Protein AF-A0A1J3EAJ6-F1 (afdb_monomer)

Organism: Noccaea caerulescens (NCBI:txid107243)

Nearest PDB structures (foldseek):
  8hkj-assembly12_L  TM=6.382E-01  e=4.265E+00  Bacillus cereus

Sequence (82 aa):
RKLASLELGSVSVRVFAHEIVKTEIETRLFPVLTSFSSDSGSVLDLQDVFRRFAFDTISKLSFGFDPDCLHIPFPTSEFAVA

Radius of gyration: 14.94 Å; Cα contacts (8 Å, |Δi|>4): 49; chains: 1; bounding box: 36×30×38 Å

pLDDT: mean 84.37, std 12.76, range [41.12, 96.62]

Solvent-accessible surface area (backbone atoms only — not comparable to full-atom values): 4923 Å² total; per-residue (Å²): 107,74,65,58,55,51,56,64,64,31,70,68,46,47,52,52,49,49,51,51,50,50,51,47,39,70,72,37,52,48,54,50,54,52,57,48,72,72,40,95,82,64,81,79,61,61,68,61,50,52,51,30,48,49,50,32,47,49,36,35,70,75,68,74,38,80,74,65,52,66,45,84,79,64,62,82,58,78,82,72,72,123

Secondary structure (DSSP, 8-state):
-HHHHHHHTSHHHHHHHHHHHHHHIIIIIHHHHHHHHTSTT----HHHHHHHHHHHHHHHHHHS----TTSSSPP--GGG--

InterPro domains:
  IPR036396 Cytochrome P450 superfamily [G3DSA:1.10.630.10] (1-81)
  IPR036396 Cytochrome P450 superfamily [SSF48264] (14-71)

Mean predicted aligned error: 6.4 Å

Structure (mmCIF, N/CA/C/O backbone):
data_AF-A0A1J3EAJ6-F1
#
_entry.id   AF-A0A1J3EAJ6-F1
#
loop_
_atom_site.group_PDB
_atom_site.id
_atom_site.type_symbol
_atom_site.label_atom_id
_atom_site.label_alt_id
_atom_site.label_comp_id
_atom_site.label_asym_id
_atom_site.label_entity_id
_atom_site.label_seq_id
_atom_site.pdbx_PDB_ins_code
_atom_site.Cartn_x
_atom_site.Cartn_y
_atom_site.Cartn_z
_atom_site.occupancy
_atom_site.B_iso_or_equiv
_atom_site.auth_seq_id
_atom_site.auth_comp_id
_atom_site.auth_asym_id
_atom_site.auth_atom_id
_atom_site.pdbx_PDB_model_num
ATOM 1 N N . ARG A 1 1 ? 16.758 -11.571 -13.584 1.00 75.75 1 ARG A N 1
ATOM 2 C CA . ARG A 1 1 ? 17.305 -11.102 -12.282 1.00 75.75 1 ARG A CA 1
ATOM 3 C C . ARG A 1 1 ? 18.218 -9.880 -12.421 1.00 75.75 1 ARG A C 1
ATOM 5 O O . ARG A 1 1 ? 17.867 -8.860 -11.860 1.00 75.75 1 ARG A O 1
ATOM 12 N N . LYS A 1 2 ? 19.334 -9.933 -13.169 1.00 88.00 2 LYS A N 1
ATOM 13 C CA . LYS A 1 2 ? 20.298 -8.810 -13.258 1.00 88.00 2 LYS A CA 1
ATOM 14 C C . LYS A 1 2 ? 19.686 -7.497 -13.775 1.00 88.00 2 LYS A C 1
ATOM 16 O O . LYS A 1 2 ? 19.897 -6.465 -13.159 1.00 88.00 2 LYS A O 1
ATOM 21 N N . LEU A 1 3 ? 18.887 -7.569 -14.842 1.00 87.50 3 LEU A N 1
ATOM 22 C CA . LEU A 1 3 ? 18.180 -6.410 -15.401 1.00 87.50 3 LEU A CA 1
ATOM 23 C C . LEU A 1 3 ? 17.164 -5.827 -14.402 1.00 87.50 3 LEU A C 1
ATOM 25 O O . LEU A 1 3 ? 17.222 -4.650 -14.088 1.00 87.50 3 LEU A O 1
ATOM 29 N N . ALA A 1 4 ? 16.319 -6.676 -13.806 1.00 83.44 4 ALA A N 1
ATOM 30 C CA . ALA A 1 4 ? 15.336 -6.257 -12.802 1.00 83.44 4 ALA A CA 1
ATOM 31 C C . ALA A 1 4 ? 15.971 -5.563 -11.582 1.00 83.44 4 ALA A C 1
ATOM 33 O O . ALA A 1 4 ? 15.451 -4.560 -11.114 1.00 83.44 4 ALA A O 1
ATOM 34 N N . SER A 1 5 ? 17.110 -6.057 -11.081 1.00 85.31 5 SER A N 1
ATOM 35 C CA . SER A 1 5 ? 17.828 -5.404 -9.976 1.00 85.31 5 SER A CA 1
ATOM 36 C C . SER A 1 5 ? 18.366 -4.020 -10.348 1.00 85.31 5 SER A C 1
ATOM 38 O O . SER A 1 5 ? 18.475 -3.165 -9.475 1.00 85.31 5 SER A O 1
ATOM 40 N N . LEU A 1 6 ? 18.705 -3.802 -11.620 1.00 87.06 6 LEU A N 1
ATOM 41 C CA . LEU A 1 6 ? 19.212 -2.526 -12.117 1.00 87.06 6 LEU A CA 1
ATOM 42 C C . LEU A 1 6 ? 18.072 -1.510 -12.275 1.00 87.06 6 LEU A C 1
ATOM 44 O O . LEU A 1 6 ? 18.185 -0.389 -11.787 1.00 87.06 6 LEU A O 1
ATOM 48 N N . GLU A 1 7 ? 16.953 -1.942 -12.860 1.00 83.56 7 GLU A N 1
ATOM 49 C CA . GLU A 1 7 ? 15.757 -1.114 -13.052 1.00 83.56 7 GLU A CA 1
ATOM 50 C C . GLU A 1 7 ? 15.106 -0.729 -11.716 1.00 83.56 7 GLU A C 1
ATOM 52 O O . GLU A 1 7 ? 14.926 0.456 -11.427 1.00 83.56 7 GLU A O 1
ATOM 57 N N . LEU A 1 8 ? 14.840 -1.709 -10.842 1.00 83.25 8 LEU A N 1
ATOM 58 C CA . LEU A 1 8 ? 14.262 -1.466 -9.511 1.00 83.25 8 LEU A CA 1
ATOM 59 C C . LEU A 1 8 ? 15.221 -0.707 -8.583 1.00 83.25 8 LEU A C 1
ATOM 61 O O . LEU A 1 8 ? 14.797 0.005 -7.677 1.00 83.25 8 LEU A O 1
ATOM 65 N N . GLY A 1 9 ? 16.527 -0.854 -8.814 1.00 84.25 9 GLY A N 1
ATOM 66 C CA . GLY A 1 9 ? 17.581 -0.138 -8.104 1.00 84.25 9 GLY A CA 1
ATOM 67 C C . GLY A 1 9 ? 17.866 1.260 -8.656 1.00 84.25 9 GLY A C 1
ATOM 68 O O . GLY A 1 9 ? 18.786 1.919 -8.166 1.00 84.25 9 GLY A O 1
ATOM 69 N N . SER A 1 10 ? 17.126 1.740 -9.655 1.00 92.25 10 SER A N 1
ATOM 70 C CA . SER A 1 10 ? 17.317 3.087 -10.198 1.00 92.25 10 SER A CA 1
ATOM 71 C C . SER A 1 10 ? 16.801 4.167 -9.235 1.00 92.25 10 SER A C 1
ATOM 73 O O . SER A 1 10 ? 15.920 3.935 -8.405 1.00 92.25 10 SER A O 1
ATOM 75 N N . VAL A 1 11 ? 17.363 5.379 -9.325 1.00 93.19 11 VAL A N 1
ATOM 76 C CA . VAL A 1 11 ? 16.889 6.537 -8.539 1.00 93.19 11 VAL A CA 1
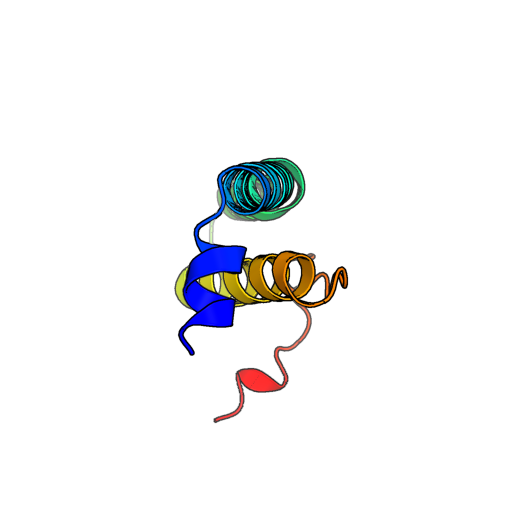ATOM 77 C C . VAL A 1 11 ? 15.429 6.840 -8.872 1.00 93.19 11 VAL A C 1
ATOM 79 O O . VAL A 1 11 ? 14.634 7.048 -7.961 1.00 93.19 11 VAL A O 1
ATOM 82 N N . SER A 1 12 ? 15.070 6.801 -10.157 1.00 92.06 12 SER A N 1
ATOM 83 C CA . SER A 1 12 ? 13.717 7.090 -10.633 1.00 92.06 12 SER A CA 1
ATOM 84 C C . SER A 1 12 ? 12.679 6.148 -10.026 1.00 92.06 12 SER A C 1
ATOM 86 O O . SER A 1 12 ? 11.664 6.617 -9.520 1.00 92.06 12 SER A O 1
ATOM 88 N N . VAL A 1 13 ? 12.954 4.838 -9.989 1.00 91.25 13 VAL A N 1
ATOM 89 C CA . VAL A 1 13 ? 12.031 3.868 -9.377 1.00 91.25 13 VAL A CA 1
ATOM 90 C C . VAL A 1 13 ? 11.928 4.068 -7.867 1.00 91.25 13 VAL A C 1
ATOM 92 O O . VAL A 1 13 ? 10.833 3.971 -7.324 1.00 91.25 13 VAL A O 1
ATOM 95 N N . ARG A 1 14 ? 13.020 4.415 -7.174 1.00 91.50 14 ARG A N 1
ATOM 96 C CA . ARG A 1 14 ? 12.949 4.727 -5.736 1.00 91.50 14 ARG A CA 1
ATOM 97 C C . ARG A 1 14 ? 12.122 5.973 -5.437 1.00 91.50 14 ARG A C 1
ATOM 99 O O . ARG A 1 14 ? 11.361 5.959 -4.478 1.00 91.50 14 ARG A O 1
ATOM 106 N N . VAL A 1 15 ? 12.271 7.031 -6.234 1.00 95.00 15 VAL A N 1
ATOM 107 C CA . VAL A 1 15 ? 11.465 8.255 -6.094 1.00 95.00 15 VAL A CA 1
ATOM 108 C C . VAL A 1 15 ? 9.994 7.943 -6.351 1.00 95.00 15 VAL A C 1
ATOM 110 O O . VAL A 1 15 ? 9.143 8.329 -5.559 1.00 95.00 15 VAL A O 1
ATOM 113 N N . PHE A 1 16 ? 9.698 7.176 -7.400 1.00 93.19 16 PHE A N 1
ATOM 114 C CA . PHE A 1 16 ? 8.335 6.753 -7.707 1.00 93.19 16 PHE A CA 1
ATOM 115 C C . PHE A 1 16 ? 7.723 5.881 -6.599 1.00 93.19 16 PHE A C 1
ATOM 117 O O . PHE A 1 16 ? 6.605 6.134 -6.160 1.00 93.19 16 PHE A O 1
ATOM 124 N N . ALA A 1 17 ? 8.473 4.903 -6.083 1.00 93.75 17 ALA A N 1
ATOM 125 C CA . ALA A 1 17 ? 8.041 4.080 -4.957 1.00 93.75 17 ALA A CA 1
ATOM 126 C C . ALA A 1 17 ? 7.803 4.917 -3.691 1.00 93.75 17 ALA A C 1
ATOM 128 O O . ALA A 1 17 ? 6.839 4.672 -2.971 1.00 93.75 17 ALA A O 1
ATOM 129 N N . HIS A 1 18 ? 8.654 5.913 -3.427 1.00 95.25 18 HIS A N 1
ATOM 130 C CA . HIS A 1 18 ? 8.470 6.832 -2.307 1.00 95.25 18 HIS A CA 1
ATOM 131 C C . HIS A 1 18 ? 7.178 7.643 -2.441 1.00 95.25 18 HIS A C 1
ATOM 133 O O . HIS A 1 18 ? 6.437 7.738 -1.467 1.00 95.25 18 HIS A O 1
ATOM 139 N N . GLU A 1 19 ? 6.892 8.175 -3.632 1.00 95.94 19 GLU A N 1
ATOM 140 C CA . GLU A 1 19 ? 5.661 8.926 -3.896 1.00 95.94 19 GLU A CA 1
ATOM 141 C C . GLU A 1 19 ? 4.423 8.050 -3.663 1.00 95.94 19 GLU A C 1
ATOM 143 O O . GLU A 1 19 ? 3.535 8.445 -2.912 1.00 95.94 19 GLU A O 1
ATOM 148 N N . ILE A 1 20 ? 4.409 6.822 -4.205 1.00 95.06 20 ILE A N 1
ATOM 149 C CA . ILE A 1 20 ? 3.320 5.857 -3.976 1.00 95.06 20 ILE A CA 1
ATOM 150 C C . ILE A 1 20 ? 3.124 5.623 -2.478 1.00 95.06 20 ILE A C 1
ATOM 152 O O . ILE A 1 20 ? 2.020 5.796 -1.972 1.00 95.06 20 ILE A O 1
ATOM 156 N N . VAL A 1 21 ? 4.189 5.252 -1.761 1.00 95.69 21 VAL A N 1
ATOM 157 C CA . VAL A 1 21 ? 4.118 4.946 -0.324 1.00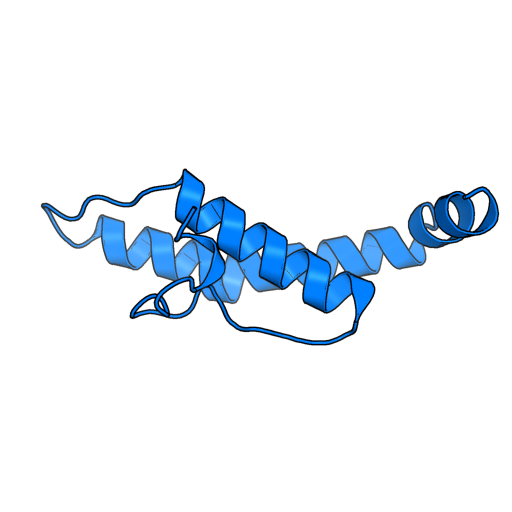 95.69 21 VAL A CA 1
ATOM 158 C C . VAL A 1 21 ? 3.618 6.148 0.470 1.00 95.69 21 VAL A C 1
ATOM 160 O O . VAL A 1 21 ? 2.778 5.993 1.353 1.00 95.69 21 VAL A O 1
ATOM 163 N N . LYS A 1 22 ? 4.107 7.351 0.161 1.00 96.62 22 LYS A N 1
ATOM 164 C CA . LYS A 1 22 ? 3.677 8.582 0.825 1.00 96.62 22 LYS A CA 1
ATOM 165 C C . LYS A 1 22 ? 2.184 8.828 0.607 1.00 96.62 22 LYS A C 1
ATOM 167 O O . LYS A 1 22 ? 1.464 9.037 1.580 1.00 96.62 22 LYS A O 1
ATOM 172 N N . THR A 1 23 ? 1.715 8.753 -0.639 1.00 94.56 23 THR A N 1
ATOM 173 C CA . THR A 1 23 ? 0.293 8.920 -0.959 1.00 94.56 23 THR A CA 1
ATOM 174 C C . THR A 1 23 ? -0.565 7.868 -0.258 1.00 94.56 23 THR A C 1
ATOM 176 O O . THR A 1 23 ? -1.583 8.218 0.333 1.00 94.56 23 THR A O 1
ATOM 179 N N . GLU A 1 24 ? -0.153 6.599 -0.257 1.00 94.12 24 GLU A N 1
ATOM 180 C CA . GLU A 1 24 ? -0.868 5.515 0.433 1.00 94.12 24 GLU A CA 1
ATOM 181 C C . GLU A 1 24 ? -0.986 5.751 1.943 1.00 94.12 24 GLU A C 1
ATOM 183 O O . GLU A 1 24 ? -2.039 5.516 2.545 1.00 94.12 24 GLU A O 1
ATOM 188 N N . ILE A 1 25 ? 0.082 6.256 2.567 1.00 95.06 25 ILE A N 1
ATOM 189 C CA . ILE A 1 25 ? 0.084 6.576 3.994 1.00 95.06 25 ILE A CA 1
ATOM 190 C C . ILE A 1 25 ? -0.905 7.704 4.294 1.00 95.06 25 ILE A C 1
ATOM 192 O O . ILE A 1 25 ? -1.746 7.558 5.180 1.00 95.06 25 ILE A O 1
ATOM 196 N N . GLU A 1 26 ? -0.804 8.814 3.562 1.00 94.94 26 GLU A N 1
ATOM 197 C CA . GLU A 1 26 ? -1.590 10.027 3.811 1.00 94.94 26 GLU A CA 1
ATOM 198 C C . GLU A 1 26 ? -3.080 9.825 3.506 1.00 94.94 26 GLU A C 1
ATOM 200 O O . GLU A 1 26 ? -3.933 10.323 4.240 1.00 94.94 26 GLU A O 1
ATOM 205 N N . THR A 1 27 ? -3.401 9.082 2.444 1.00 91.88 27 THR A N 1
ATOM 206 C CA . THR A 1 27 ? -4.776 8.971 1.931 1.00 91.88 27 THR A CA 1
ATOM 207 C C . THR A 1 27 ? -5.542 7.753 2.429 1.00 91.88 27 THR A C 1
ATOM 209 O O . THR A 1 27 ? -6.771 7.788 2.410 1.00 91.88 27 THR A O 1
ATOM 212 N N . ARG A 1 28 ? -4.865 6.691 2.894 1.00 90.88 28 ARG A N 1
ATOM 213 C CA . ARG A 1 28 ? -5.541 5.458 3.342 1.00 90.88 28 ARG A CA 1
ATOM 214 C C . ARG A 1 28 ? -5.121 5.005 4.723 1.00 90.88 28 ARG A C 1
ATOM 216 O O . ARG A 1 28 ? -5.968 4.904 5.607 1.00 90.88 28 ARG A O 1
ATOM 223 N N . LEU A 1 29 ? -3.829 4.746 4.933 1.00 92.44 29 LEU A N 1
ATOM 224 C CA . LEU A 1 29 ? -3.368 4.142 6.185 1.00 92.44 29 LEU A CA 1
ATOM 225 C C . LEU A 1 29 ? -3.672 5.048 7.381 1.00 92.44 29 LEU A C 1
ATOM 227 O O . LEU A 1 29 ? -4.194 4.583 8.391 1.00 92.44 29 LEU A O 1
ATOM 231 N N . PHE A 1 30 ? -3.378 6.343 7.264 1.00 92.62 30 PHE A N 1
ATOM 232 C CA . PHE A 1 30 ? -3.621 7.296 8.339 1.00 92.62 30 PHE A CA 1
ATOM 233 C C . PHE A 1 30 ? -5.122 7.480 8.647 1.00 92.62 30 PHE A C 1
ATOM 235 O O . PHE A 1 30 ? -5.486 7.382 9.824 1.00 92.62 30 PHE A O 1
ATOM 242 N N . PRO A 1 31 ? -6.019 7.655 7.652 1.00 90.38 31 PRO A N 1
ATOM 243 C CA . PRO A 1 31 ? -7.466 7.623 7.878 1.00 90.38 31 PRO A CA 1
ATOM 244 C C . PRO A 1 31 ? -7.967 6.347 8.558 1.00 90.38 31 PRO A C 1
ATOM 246 O O . PRO A 1 31 ? -8.747 6.436 9.507 1.00 90.38 31 PRO A O 1
ATOM 249 N N . VAL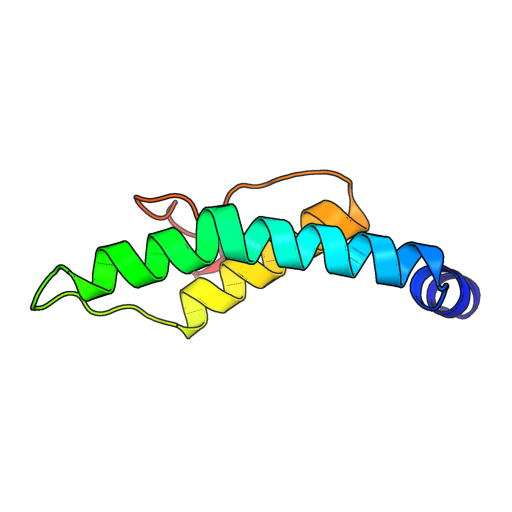 A 1 32 ? -7.484 5.173 8.139 1.00 89.44 32 VAL A N 1
ATOM 250 C CA . VAL A 1 32 ? -7.836 3.891 8.766 1.00 89.44 32 VAL A CA 1
ATOM 251 C C . VAL A 1 32 ? -7.430 3.893 10.236 1.00 89.44 32 VAL A C 1
ATOM 253 O O . VAL A 1 32 ? -8.285 3.727 11.102 1.00 89.44 32 VAL A O 1
ATOM 256 N N . LEU A 1 33 ? -6.163 4.174 10.548 1.00 90.06 33 LEU A N 1
ATOM 257 C CA . LEU A 1 33 ? -5.683 4.214 11.933 1.00 90.06 33 LEU A CA 1
ATOM 258 C C . LEU A 1 33 ? -6.463 5.227 12.788 1.00 90.06 33 LEU A C 1
ATOM 260 O O . LEU A 1 33 ? -6.825 4.930 13.925 1.00 90.06 33 LEU A O 1
ATOM 264 N N . THR A 1 34 ? -6.776 6.397 12.228 1.00 90.00 34 THR A N 1
ATOM 265 C CA . THR A 1 34 ? -7.541 7.446 12.920 1.00 90.00 34 THR A CA 1
ATOM 266 C C . THR A 1 34 ? -8.978 7.006 13.208 1.00 90.00 34 THR A C 1
ATOM 268 O O . THR A 1 34 ? -9.473 7.223 14.318 1.00 90.00 34 THR A O 1
ATOM 271 N N . SER A 1 35 ? -9.639 6.345 12.251 1.00 86.94 35 SER A N 1
ATOM 272 C CA . SER A 1 35 ? -11.015 5.859 12.419 1.00 86.94 35 SER A CA 1
ATOM 273 C C . SER A 1 35 ? -11.137 4.844 13.560 1.00 86.94 35 SER A C 1
ATOM 275 O O . SER A 1 35 ? -12.012 4.989 14.409 1.00 86.94 35 SER A O 1
ATOM 277 N N . PHE A 1 36 ? -10.195 3.901 13.661 1.00 87.00 36 PHE A N 1
ATOM 278 C CA . PHE A 1 36 ? -10.157 2.914 14.744 1.00 87.00 36 PHE A CA 1
ATOM 279 C C . PHE A 1 36 ? -9.739 3.536 16.084 1.00 87.00 36 PHE A C 1
ATOM 281 O O . PHE A 1 36 ? -10.242 3.143 17.132 1.00 87.00 36 PHE A O 1
ATOM 288 N N . SER A 1 37 ? -8.876 4.561 16.079 1.00 85.12 37 SER A N 1
ATOM 289 C CA . SER A 1 37 ? -8.473 5.250 17.317 1.00 85.12 37 SER A CA 1
ATOM 290 C C . SER A 1 37 ? -9.623 5.973 18.028 1.00 85.12 37 SER A C 1
ATOM 292 O O . SER A 1 37 ? -9.560 6.185 19.238 1.00 85.12 37 SER A O 1
ATOM 294 N N . SER A 1 38 ? -10.670 6.346 17.285 1.00 83.25 38 SER A N 1
ATOM 295 C CA . SER A 1 38 ? -11.827 7.078 17.814 1.00 83.25 38 SER A CA 1
ATOM 296 C C . SER A 1 38 ? -12.913 6.159 18.383 1.00 83.25 38 SER A C 1
ATOM 298 O O . SER A 1 38 ? -13.793 6.637 19.096 1.00 83.25 38 SER A O 1
ATOM 300 N N . ASP A 1 39 ? -12.863 4.857 18.083 1.00 81.12 39 ASP A N 1
ATOM 301 C CA . ASP A 1 39 ? -13.881 3.883 18.474 1.00 81.12 39 ASP A CA 1
ATOM 302 C C . ASP A 1 39 ? -13.376 3.015 19.637 1.00 81.12 39 ASP A C 1
ATOM 304 O O . ASP A 1 39 ? -12.573 2.088 19.466 1.00 81.12 39 ASP A O 1
ATOM 308 N N . SER A 1 40 ? -13.810 3.358 20.855 1.00 67.56 40 SER A N 1
ATOM 309 C CA . SER A 1 40 ? -13.386 2.704 22.094 1.00 67.56 40 SER A CA 1
ATOM 310 C C . SER A 1 40 ? -13.933 1.276 22.166 1.00 67.56 40 SER A C 1
ATOM 312 O O . SER A 1 40 ? -15.044 1.045 22.638 1.00 67.56 40 SER A O 1
ATOM 314 N N . GLY A 1 41 ? -13.134 0.318 21.701 1.00 72.12 41 GLY A N 1
ATOM 315 C CA . GLY A 1 41 ? -13.464 -1.110 21.682 1.00 72.12 41 GLY A CA 1
ATOM 316 C C . GLY A 1 41 ? -13.133 -1.795 20.357 1.00 72.12 41 GLY A C 1
ATOM 317 O O . GLY A 1 41 ? -13.177 -3.022 20.283 1.00 72.12 41 GLY A O 1
ATOM 318 N N . SER A 1 42 ? -12.768 -1.025 19.329 1.00 78.12 42 SER A N 1
ATOM 319 C CA . SER A 1 42 ? -12.337 -1.580 18.053 1.00 78.12 42 SER A CA 1
ATOM 320 C C . SER A 1 42 ? -10.948 -2.226 18.173 1.00 78.12 42 SER A C 1
ATOM 322 O O . SER A 1 42 ? -10.006 -1.660 18.731 1.00 78.12 42 SER A O 1
ATOM 324 N N . VAL A 1 43 ? -10.821 -3.457 17.673 1.00 83.19 43 VAL A N 1
ATOM 325 C CA . VAL A 1 43 ? -9.538 -4.159 17.551 1.00 83.19 43 VAL A CA 1
ATOM 326 C C . VAL A 1 43 ? -9.106 -4.068 16.099 1.00 83.19 43 VAL A C 1
ATOM 328 O O . VAL A 1 43 ? -9.831 -4.504 15.207 1.00 83.19 43 VAL A O 1
ATOM 331 N N . LEU A 1 44 ? -7.920 -3.512 15.871 1.00 86.00 44 LEU A N 1
ATOM 332 C CA . LEU A 1 44 ? -7.321 -3.429 14.548 1.00 86.00 44 LEU A CA 1
ATOM 333 C C . LEU A 1 44 ? -6.183 -4.443 14.432 1.00 86.00 44 LEU A C 1
ATOM 335 O O . LEU A 1 44 ? -5.179 -4.340 15.139 1.00 86.00 44 LEU A O 1
ATOM 339 N N . ASP A 1 45 ? -6.321 -5.400 13.517 1.00 87.56 45 ASP A N 1
ATOM 340 C CA . ASP A 1 45 ? -5.224 -6.300 13.175 1.00 87.56 45 ASP A CA 1
ATOM 341 C C . ASP A 1 45 ? -4.225 -5.583 12.256 1.00 87.56 45 ASP A C 1
ATOM 343 O O . ASP A 1 45 ? -4.401 -5.491 11.039 1.00 87.56 45 ASP A O 1
ATOM 347 N N . LEU A 1 46 ? -3.142 -5.080 12.850 1.00 90.25 46 LEU A N 1
ATOM 348 C CA . LEU A 1 46 ? -2.063 -4.427 12.111 1.00 90.25 46 LEU A CA 1
ATOM 349 C C . LEU A 1 46 ? -1.384 -5.360 11.100 1.00 90.25 46 LEU A C 1
ATOM 351 O O . LEU A 1 46 ? -0.824 -4.875 10.118 1.00 90.25 46 LEU A O 1
ATOM 355 N N . GLN A 1 47 ? -1.426 -6.681 11.302 1.00 90.38 47 GLN A N 1
ATOM 356 C CA . GLN A 1 47 ? -0.874 -7.620 10.334 1.00 90.38 47 GLN A CA 1
ATOM 357 C C . GLN A 1 47 ? -1.698 -7.623 9.045 1.00 90.38 47 GLN A C 1
ATOM 359 O O . GLN A 1 47 ? -1.115 -7.574 7.960 1.00 90.38 47 GLN A O 1
ATOM 364 N N . ASP A 1 48 ? -3.029 -7.644 9.150 1.00 86.50 48 ASP A N 1
ATOM 365 C CA . ASP A 1 48 ? -3.918 -7.575 7.985 1.00 86.50 48 ASP A CA 1
ATOM 366 C C . ASP A 1 48 ? -3.812 -6.209 7.290 1.00 86.50 48 ASP A C 1
ATOM 368 O O . ASP A 1 48 ? -3.632 -6.135 6.073 1.00 86.50 48 ASP A O 1
ATOM 372 N N . VAL A 1 49 ? -3.792 -5.121 8.067 1.00 90.56 49 VAL A N 1
ATOM 373 C CA . VAL A 1 49 ? -3.620 -3.750 7.554 1.00 90.56 49 VAL A CA 1
ATOM 374 C C . VAL A 1 49 ? -2.317 -3.605 6.769 1.00 90.56 49 VAL A C 1
ATOM 376 O O . VAL A 1 49 ? -2.334 -3.152 5.625 1.00 90.56 49 VAL A O 1
ATOM 379 N N . PHE A 1 50 ? -1.178 -4.014 7.336 1.00 92.38 50 PHE A N 1
ATOM 380 C CA . PHE A 1 50 ? 0.103 -3.888 6.639 1.00 92.38 50 PHE A CA 1
ATOM 381 C C . PHE A 1 50 ? 0.234 -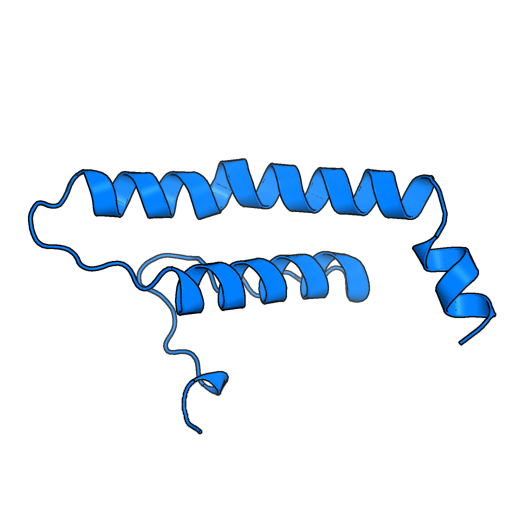4.847 5.458 1.00 92.38 50 PHE A C 1
ATOM 383 O O . PHE A 1 50 ? 0.901 -4.508 4.479 1.00 92.38 50 PHE A O 1
ATOM 390 N N . ARG A 1 51 ? -0.430 -6.008 5.497 1.00 91.12 51 ARG A N 1
ATOM 391 C CA . ARG A 1 51 ? -0.500 -6.921 4.351 1.00 91.12 51 ARG A CA 1
ATOM 392 C C . ARG A 1 51 ? -1.241 -6.274 3.178 1.00 91.12 51 ARG A C 1
ATOM 394 O O . ARG A 1 51 ? -0.720 -6.291 2.065 1.00 91.12 51 ARG A O 1
ATOM 401 N N . ARG A 1 52 ? -2.404 -5.663 3.428 1.00 91.12 52 ARG A N 1
ATOM 402 C CA . ARG A 1 52 ? -3.194 -4.928 2.420 1.00 91.12 52 ARG A CA 1
ATOM 403 C C . ARG A 1 52 ? -2.444 -3.710 1.888 1.00 91.12 52 ARG A C 1
ATOM 405 O O . ARG A 1 52 ? -2.322 -3.552 0.680 1.00 91.12 52 ARG A O 1
ATOM 412 N N . PHE A 1 53 ? -1.858 -2.912 2.777 1.00 92.69 53 PHE A N 1
ATOM 413 C CA . PHE A 1 53 ? -1.045 -1.749 2.411 1.00 92.69 53 PHE A CA 1
ATOM 414 C C . PHE A 1 53 ? 0.141 -2.127 1.508 1.00 92.69 53 PHE A C 1
ATOM 416 O O . PHE A 1 53 ? 0.409 -1.471 0.498 1.00 92.69 53 PHE A O 1
ATOM 423 N N . ALA A 1 54 ? 0.850 -3.209 1.846 1.00 92.88 54 ALA A N 1
ATOM 424 C CA . ALA A 1 54 ? 1.953 -3.704 1.031 1.00 92.88 54 ALA A CA 1
ATOM 425 C C . ALA A 1 54 ? 1.465 -4.193 -0.340 1.00 92.88 54 ALA A C 1
ATOM 427 O O . ALA A 1 54 ? 2.119 -3.927 -1.348 1.00 92.88 54 ALA A O 1
ATOM 428 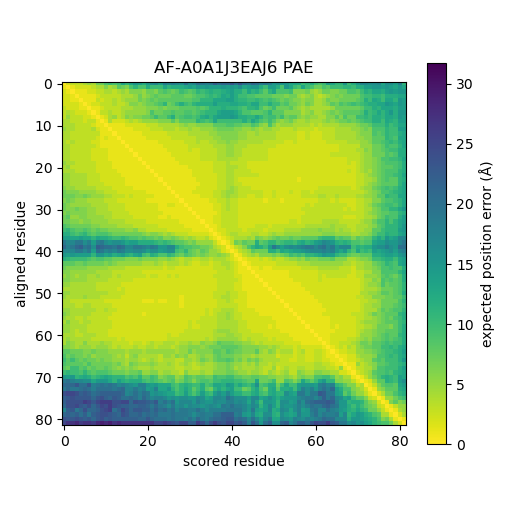N N . PHE A 1 55 ? 0.317 -4.873 -0.387 1.00 91.88 55 PHE A N 1
ATOM 429 C CA . PHE A 1 55 ? -0.274 -5.345 -1.635 1.00 91.88 55 PHE A CA 1
ATOM 430 C C . PHE A 1 55 ? -0.675 -4.191 -2.563 1.00 91.88 55 PHE A C 1
ATOM 432 O O . PHE A 1 55 ? -0.307 -4.215 -3.740 1.00 91.88 55 PHE A O 1
ATOM 439 N N . ASP A 1 56 ? -1.337 -3.157 -2.038 1.00 91.56 56 ASP A N 1
ATOM 440 C CA . ASP A 1 56 ? -1.698 -1.953 -2.795 1.00 91.56 56 ASP A CA 1
ATOM 441 C C . ASP A 1 56 ? -0.443 -1.251 -3.335 1.00 91.56 56 ASP A C 1
ATOM 443 O O . ASP A 1 56 ? -0.329 -0.984 -4.534 1.00 91.56 56 ASP A O 1
ATOM 447 N N . THR A 1 57 ? 0.558 -1.040 -2.475 1.00 92.94 57 THR A N 1
ATOM 448 C CA . THR A 1 57 ? 1.822 -0.385 -2.845 1.00 92.94 57 THR A CA 1
ATOM 449 C C . THR A 1 57 ? 2.565 -1.156 -3.942 1.00 92.94 57 THR A C 1
ATOM 451 O O . THR A 1 57 ? 3.021 -0.563 -4.921 1.00 92.94 57 THR A O 1
ATOM 454 N N . ILE A 1 58 ? 2.691 -2.482 -3.807 1.00 92.25 58 ILE A N 1
ATOM 455 C CA . ILE A 1 58 ? 3.388 -3.326 -4.789 1.00 92.25 58 ILE A CA 1
ATO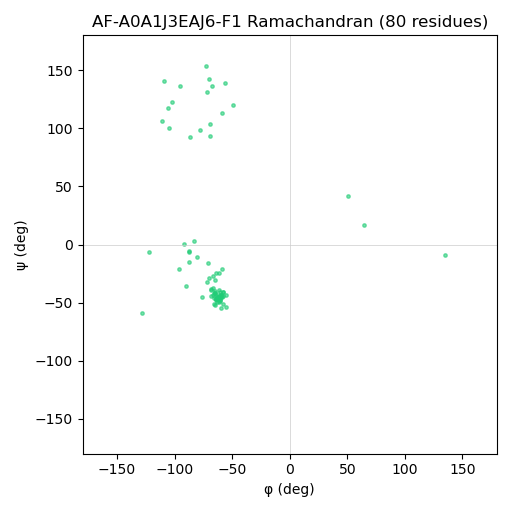M 456 C C . ILE A 1 58 ? 2.609 -3.385 -6.101 1.00 92.25 58 ILE A C 1
ATOM 458 O O . ILE A 1 58 ? 3.232 -3.343 -7.163 1.00 92.25 58 ILE A O 1
ATOM 462 N N . SER A 1 59 ? 1.277 -3.453 -6.051 1.00 92.00 59 SER A N 1
ATOM 463 C CA . SER A 1 59 ? 0.430 -3.489 -7.247 1.00 92.00 59 SER A CA 1
ATOM 464 C C . SER A 1 59 ? 0.537 -2.194 -8.049 1.00 92.00 59 SER A C 1
ATOM 466 O O . SER A 1 59 ? 0.741 -2.235 -9.265 1.00 92.00 59 SER A O 1
ATOM 468 N N . LYS A 1 60 ? 0.541 -1.046 -7.364 1.00 92.19 60 LYS A N 1
ATOM 469 C CA . LYS A 1 60 ? 0.773 0.262 -7.987 1.00 92.19 60 LYS A CA 1
ATOM 470 C C . LYS A 1 60 ? 2.166 0.376 -8.578 1.00 92.19 60 LYS A C 1
ATOM 472 O O . LYS A 1 60 ? 2.318 0.788 -9.723 1.00 92.19 60 LYS A O 1
ATOM 477 N N . LEU A 1 61 ? 3.179 -0.022 -7.813 1.00 91.38 61 LEU A N 1
ATOM 478 C CA . LEU A 1 61 ? 4.570 0.064 -8.241 1.00 91.38 61 LEU A CA 1
ATOM 479 C C . LEU A 1 61 ? 4.863 -0.848 -9.440 1.00 91.38 61 LEU A C 1
ATOM 481 O O . LEU A 1 61 ? 5.590 -0.454 -10.347 1.00 91.38 61 LEU A O 1
ATOM 485 N N . SER A 1 62 ? 4.321 -2.067 -9.431 1.00 90.00 62 SER A N 1
ATOM 486 C CA . SER A 1 62 ? 4.666 -3.112 -10.403 1.00 90.00 62 SER A CA 1
ATOM 487 C C . SER A 1 62 ? 3.783 -3.085 -11.645 1.00 90.00 62 SER A C 1
ATOM 489 O O . SER A 1 62 ? 4.261 -3.390 -12.736 1.00 90.00 62 SER A O 1
ATOM 491 N N . PHE A 1 63 ? 2.501 -2.749 -11.486 1.00 89.38 63 PHE A N 1
ATOM 492 C CA . PHE A 1 63 ? 1.494 -2.870 -12.543 1.00 89.38 63 PHE A CA 1
ATOM 493 C C . PHE A 1 63 ? 0.795 -1.549 -12.873 1.00 89.38 63 PHE A C 1
ATOM 495 O O . PHE A 1 63 ? 0.009 -1.509 -13.815 1.00 89.38 63 PHE A O 1
ATOM 502 N N . GLY A 1 64 ? 1.045 -0.475 -12.113 1.00 89.38 64 GLY A N 1
ATOM 503 C CA . GLY A 1 64 ? 0.303 0.782 -12.254 1.00 89.38 64 GLY A CA 1
ATOM 504 C C . GLY A 1 64 ? -1.183 0.648 -11.906 1.00 89.38 64 GLY A C 1
ATOM 505 O O . GLY A 1 64 ? -1.978 1.500 -12.290 1.00 89.38 64 GLY A O 1
ATOM 506 N N . PHE A 1 65 ? -1.560 -0.432 -11.216 1.00 89.00 65 PHE A N 1
ATOM 507 C CA . PHE A 1 65 ? -2.935 -0.766 -10.867 1.00 89.00 65 PHE A CA 1
ATOM 508 C C . PHE A 1 65 ? -3.165 -0.587 -9.367 1.00 89.00 65 PHE A C 1
ATOM 510 O O . PHE A 1 65 ? -2.307 -0.936 -8.557 1.00 89.00 65 PHE A O 1
ATOM 517 N N . ASP A 1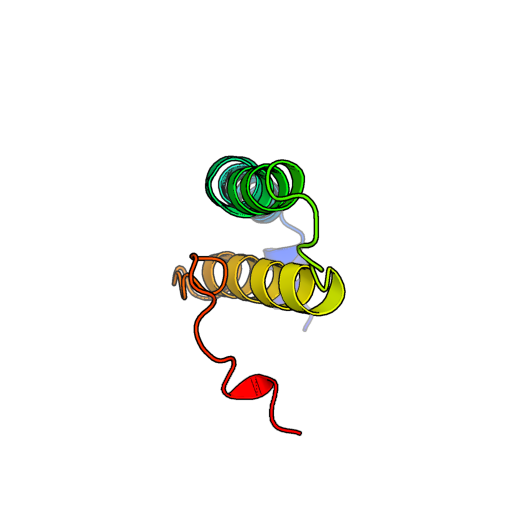 66 ? -4.334 -0.062 -9.010 1.00 88.62 66 ASP A N 1
ATOM 518 C CA . ASP A 1 66 ? -4.741 0.198 -7.635 1.00 88.62 66 ASP A CA 1
ATOM 519 C C . ASP A 1 66 ? -5.867 -0.758 -7.217 1.00 88.62 66 ASP A C 1
ATOM 521 O O . ASP A 1 66 ? -6.993 -0.593 -7.691 1.00 88.62 66 ASP A O 1
ATOM 525 N N . PRO A 1 67 ? -5.587 -1.763 -6.368 1.00 83.88 67 PRO A N 1
ATOM 526 C CA . PRO A 1 67 ? -6.606 -2.694 -5.903 1.00 83.88 67 PRO A CA 1
ATOM 527 C C . PRO A 1 67 ? -7.462 -2.152 -4.750 1.00 83.88 67 PRO A C 1
ATOM 529 O O . PRO A 1 67 ? -8.463 -2.781 -4.421 1.00 83.88 67 PRO A O 1
ATOM 532 N N . ASP A 1 68 ? -7.078 -1.024 -4.143 1.00 85.38 68 ASP A N 1
ATOM 533 C CA . ASP A 1 68 ? -7.807 -0.359 -3.053 1.00 85.38 68 ASP A CA 1
ATOM 534 C C . ASP A 1 68 ? -8.202 -1.286 -1.880 1.00 85.38 68 ASP A C 1
ATOM 536 O O . ASP A 1 68 ? -9.302 -1.228 -1.328 1.00 85.38 68 ASP A O 1
ATOM 540 N N . CYS A 1 69 ? -7.294 -2.181 -1.472 1.00 83.25 69 CYS A N 1
ATOM 541 C CA . CYS A 1 69 ? -7.570 -3.194 -0.446 1.00 83.25 69 CYS A CA 1
ATOM 542 C C . CYS A 1 69 ? -7.702 -2.624 0.975 1.00 83.25 69 CYS A C 1
ATOM 544 O O . CYS A 1 69 ? -8.176 -3.330 1.876 1.00 83.25 69 CYS A O 1
ATOM 546 N N . LEU A 1 70 ?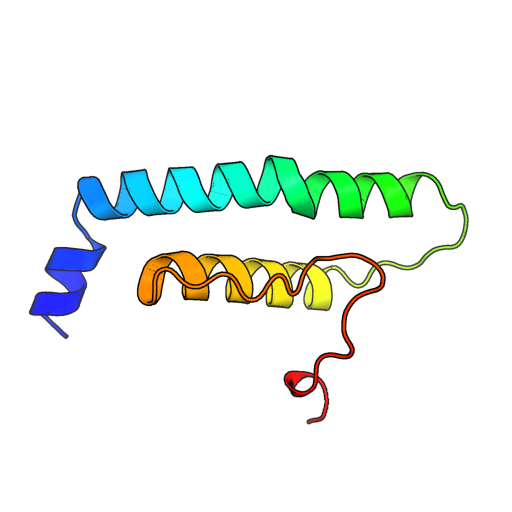 -7.248 -1.385 1.190 1.00 82.25 70 LEU A N 1
ATOM 547 C CA . LEU A 1 70 ? -7.253 -0.700 2.484 1.00 82.25 70 LEU A CA 1
ATOM 548 C C . LEU A 1 70 ? -8.512 0.156 2.740 1.00 82.25 70 LEU A C 1
ATOM 550 O O . LEU A 1 70 ? -8.615 0.766 3.804 1.00 82.25 70 LEU A O 1
ATOM 554 N N . HIS A 1 71 ? -9.471 0.200 1.809 1.00 78.69 71 HIS A N 1
ATOM 555 C CA . HIS A 1 71 ? -10.724 0.945 1.969 1.00 78.69 71 HIS A CA 1
ATOM 556 C C . HIS A 1 71 ? -11.659 0.306 3.020 1.00 78.69 71 HIS A C 1
ATOM 558 O O . HIS A 1 71 ? -11.765 -0.916 3.111 1.00 78.69 71 HIS A O 1
ATOM 564 N N . ILE A 1 72 ? -12.361 1.130 3.811 1.00 67.75 72 ILE A N 1
ATOM 565 C CA . ILE A 1 72 ? -13.324 0.693 4.844 1.00 67.75 72 ILE A CA 1
ATOM 566 C C . ILE A 1 72 ? -14.760 0.694 4.267 1.00 67.75 72 ILE A C 1
ATOM 568 O O . ILE A 1 72 ? -15.144 1.682 3.645 1.00 67.75 72 ILE A O 1
ATOM 572 N N . PRO A 1 73 ? -15.609 -0.327 4.513 1.00 65.50 73 PRO A N 1
ATOM 573 C CA . PRO A 1 73 ? -15.320 -1.555 5.246 1.00 65.50 73 PRO A CA 1
ATOM 574 C C . PRO A 1 73 ? -14.334 -2.415 4.465 1.00 65.50 73 PRO A C 1
ATOM 576 O O . PRO A 1 73 ? -14.463 -2.556 3.251 1.00 65.50 73 PRO A O 1
ATOM 579 N N . PHE A 1 74 ? -13.356 -2.969 5.184 1.00 64.25 74 PHE A N 1
ATOM 580 C CA . PHE A 1 74 ? -12.300 -3.780 4.598 1.00 64.25 74 PHE A CA 1
ATOM 581 C C . PHE A 1 74 ? -12.912 -4.846 3.683 1.00 64.25 74 PHE A C 1
ATOM 583 O O . PHE A 1 74 ? -13.684 -5.675 4.181 1.00 64.25 74 PHE A O 1
ATOM 590 N N . PRO A 1 75 ? -12.587 -4.868 2.375 1.00 61.75 75 PRO A N 1
ATOM 591 C CA . PRO A 1 75 ? -13.055 -5.937 1.508 1.00 61.75 75 PRO A CA 1
ATOM 592 C C . PRO A 1 75 ? -12.609 -7.271 2.109 1.00 61.75 75 PRO A C 1
ATOM 594 O O . PRO A 1 75 ? -11.510 -7.373 2.674 1.00 61.75 75 PRO A O 1
ATOM 597 N N . TH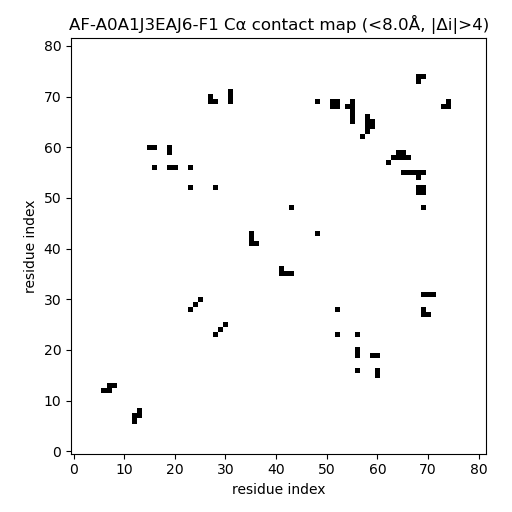R A 1 76 ? -13.486 -8.274 2.071 1.00 57.97 76 THR A N 1
ATOM 598 C CA . THR A 1 76 ? -13.170 -9.615 2.567 1.00 57.97 76 THR A CA 1
ATOM 599 C C . THR A 1 76 ? -11.974 -10.105 1.765 1.00 57.97 76 THR A C 1
ATOM 601 O O . THR A 1 76 ? -12.053 -10.247 0.549 1.00 57.97 76 THR A O 1
ATOM 604 N N . SER A 1 77 ? -10.830 -10.269 2.426 1.00 53.94 77 SER A N 1
ATOM 605 C CA . SER A 1 77 ? -9.610 -10.684 1.746 1.00 53.94 77 SER A CA 1
ATOM 606 C C . SER A 1 77 ? -9.784 -12.136 1.306 1.00 53.94 77 SER A C 1
ATOM 608 O O . SER A 1 77 ? -9.692 -13.045 2.129 1.00 53.94 77 SER A O 1
ATOM 610 N N . GLU A 1 78 ? -10.040 -12.371 0.015 1.00 54.25 78 GLU A N 1
ATOM 611 C CA . GLU A 1 78 ? -10.091 -13.726 -0.564 1.00 54.25 78 GLU A CA 1
ATOM 612 C C . GLU A 1 78 ? -8.759 -14.476 -0.367 1.00 54.25 78 GLU A C 1
ATOM 614 O O . GLU A 1 78 ? -8.725 -15.702 -0.340 1.00 54.25 78 GLU A O 1
ATOM 619 N N . PHE A 1 79 ? -7.666 -13.739 -0.140 1.00 50.44 79 PHE A N 1
ATOM 620 C CA . PHE A 1 79 ? -6.331 -14.264 0.149 1.00 50.44 79 PHE A CA 1
ATOM 621 C C . PHE A 1 79 ? -6.067 -14.542 1.642 1.00 50.44 79 PHE A C 1
ATOM 623 O O . PHE A 1 79 ? -4.998 -15.048 1.982 1.00 50.44 79 PHE A O 1
ATOM 630 N N . ALA A 1 80 ? -6.987 -14.188 2.548 1.00 51.19 80 ALA A N 1
ATOM 631 C CA . ALA A 1 80 ? -6.880 -14.499 3.979 1.00 51.19 80 ALA A CA 1
ATOM 632 C C . ALA A 1 80 ? -7.457 -15.881 4.340 1.00 51.19 80 ALA A C 1
ATOM 634 O O . ALA A 1 80 ? -7.300 -16.325 5.476 1.00 51.19 80 ALA A O 1
ATOM 635 N N . VAL A 1 81 ? -8.093 -16.567 3.384 1.00 45.22 81 VAL A N 1
ATOM 636 C CA . VAL A 1 81 ? -8.546 -17.954 3.531 1.00 45.22 81 VAL A CA 1
ATOM 637 C C . VAL A 1 81 ? -7.387 -18.877 3.145 1.00 45.22 81 VAL A C 1
ATOM 639 O O . VAL A 1 81 ? -7.187 -19.174 1.970 1.00 45.22 81 VAL A O 1
ATOM 642 N N . ALA A 1 82 ? -6.593 -19.286 4.132 1.00 41.12 82 ALA A N 1
ATOM 643 C CA . ALA A 1 82 ? -5.596 -20.349 4.006 1.00 41.12 82 ALA A CA 1
ATOM 644 C C . ALA A 1 82 ? -5.871 -21.434 5.048 1.00 41.12 82 ALA A C 1
ATOM 646 O O . ALA A 1 82 ? -6.167 -21.061 6.207 1.00 41.12 82 ALA A O 1
#

Foldseek 3Di:
DVVVCVVCVDPVLVVVLVVLLVCLCVPFVVVLVVVQVVDVPDDDDVVQQVVQSVVQSCCCSPPVDGPPQRDPVRDDPPVVPD